Protein AF-A0A1A8PN32-F1 (afdb_monomer_lite)

Organism: NCBI:txid451742

Foldseek 3Di:
DDAQPDDPPDWDKDKFLDDDPVDPDDPPIDIFTFPDKAQDPPQDPVVRPRRDIDTHTPDDDDDDPRGDDDDDDDPPDDDDPPDDDDDDDDDDPD

Secondary structure (DSSP, 8-state):
-------TT---EEEES-S-SS-S--TT-EEEEEEEEEE-TT-BTTTTBS--EEEEESS-----SS--PPPPPPTT--PPTT------------

Structure (mmCIF, N/CA/C/O backbone):
data_AF-A0A1A8PN32-F1
#
_entry.id   AF-A0A1A8PN32-F1
#
loop_
_atom_site.group_PDB
_atom_site.id
_atom_site.type_symbol
_atom_site.label_atom_id
_atom_site.label_alt_id
_atom_site.label_comp_id
_atom_site.label_asym_id
_atom_site.label_entity_id
_atom_site.label_seq_id
_atom_site.pdbx_PDB_ins_code
_atom_site.Cartn_x
_atom_site.Cartn_y
_atom_site.Cartn_z
_atom_site.occupancy
_atom_site.B_iso_or_equiv
_atom_site.auth_seq_id
_atom_site.auth_comp_id
_atom_site.auth_asym_id
_atom_site.auth_atom_id
_atom_site.pdbx_PDB_model_num
ATOM 1 N N . MET A 1 1 ? 9.600 11.720 -3.857 1.00 36.72 1 MET A N 1
ATOM 2 C CA . MET A 1 1 ? 10.021 10.312 -4.000 1.00 36.72 1 MET A CA 1
ATOM 3 C C . MET A 1 1 ? 9.754 9.632 -2.670 1.00 36.72 1 MET A C 1
ATOM 5 O O . MET A 1 1 ? 10.242 10.126 -1.661 1.00 36.72 1 MET A O 1
ATOM 9 N N . PHE A 1 2 ? 8.885 8.621 -2.637 1.00 45.44 2 PHE A N 1
ATOM 10 C CA . PHE A 1 2 ? 8.538 7.913 -1.404 1.00 45.44 2 PHE A CA 1
ATOM 11 C C . PHE A 1 2 ? 9.496 6.733 -1.253 1.00 45.44 2 PHE A C 1
ATOM 13 O O . PHE A 1 2 ? 9.326 5.727 -1.924 1.00 45.44 2 PHE A O 1
ATOM 20 N N . HIS A 1 3 ? 10.533 6.900 -0.436 1.00 63.03 3 HIS A N 1
ATOM 21 C CA . HIS A 1 3 ? 11.403 5.800 -0.018 1.00 63.03 3 HIS A CA 1
ATOM 22 C C . HIS A 1 3 ? 10.664 4.896 0.972 1.00 63.03 3 HIS A C 1
ATOM 24 O O . HIS A 1 3 ? 9.755 5.387 1.652 1.00 63.03 3 HIS A O 1
ATOM 30 N N . VAL A 1 4 ? 11.094 3.634 1.129 1.00 65.69 4 VAL A N 1
ATOM 31 C CA . VAL A 1 4 ? 10.650 2.743 2.215 1.00 65.69 4 VAL A CA 1
ATOM 32 C 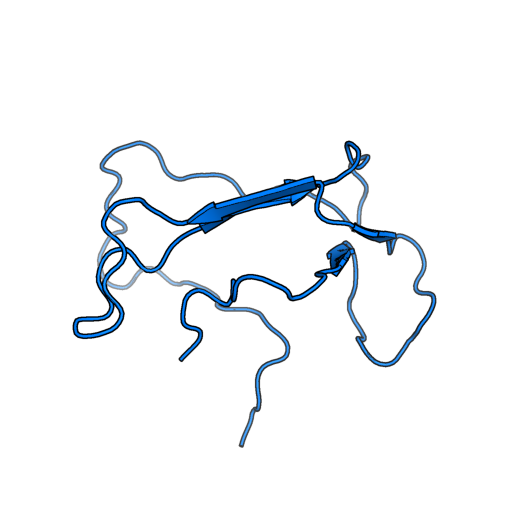C . VAL A 1 4 ? 10.577 3.541 3.523 1.00 65.69 4 VAL A C 1
ATOM 34 O O . VAL A 1 4 ? 11.588 3.910 4.120 1.00 65.69 4 VAL A O 1
ATOM 37 N N . CYS A 1 5 ? 9.348 3.818 3.967 1.00 68.69 5 CYS A N 1
ATOM 38 C CA . CYS A 1 5 ? 9.036 4.774 5.038 1.00 68.69 5 CYS A CA 1
ATOM 39 C C . CYS A 1 5 ? 9.417 4.256 6.441 1.00 68.69 5 CYS A C 1
ATOM 41 O O . CYS A 1 5 ? 9.338 4.965 7.442 1.00 68.69 5 CYS A O 1
ATOM 43 N N . CYS A 1 6 ? 9.854 3.004 6.527 1.00 66.88 6 CYS A N 1
ATOM 44 C CA . CYS A 1 6 ? 9.800 2.204 7.737 1.00 66.88 6 CYS A CA 1
ATOM 45 C C . CYS A 1 6 ? 11.096 2.308 8.549 1.00 66.88 6 CYS A C 1
ATOM 47 O O . CYS A 1 6 ? 11.967 1.441 8.510 1.00 66.88 6 CYS A O 1
ATOM 49 N N . SER A 1 7 ? 11.224 3.405 9.294 1.00 67.81 7 SER A N 1
ATOM 50 C CA . SER A 1 7 ? 12.286 3.597 10.288 1.00 67.81 7 SER A CA 1
ATOM 51 C C . SER A 1 7 ? 12.010 2.784 11.556 1.00 67.81 7 SER A C 1
ATOM 53 O O . SER A 1 7 ? 10.895 2.830 12.081 1.00 67.81 7 SER A O 1
ATOM 55 N N . LYS A 1 8 ? 13.030 2.081 12.075 1.00 65.44 8 LYS A N 1
ATOM 56 C CA . LYS A 1 8 ? 12.955 1.375 13.366 1.00 65.44 8 LYS A CA 1
ATOM 57 C C . LYS A 1 8 ? 12.665 2.374 14.496 1.00 65.44 8 LYS A C 1
ATOM 59 O O . LYS A 1 8 ? 13.298 3.424 14.556 1.00 65.44 8 LYS A O 1
ATOM 64 N N . GLY A 1 9 ? 11.729 2.029 15.383 1.00 69.44 9 GLY A N 1
ATOM 65 C CA . GLY A 1 9 ? 11.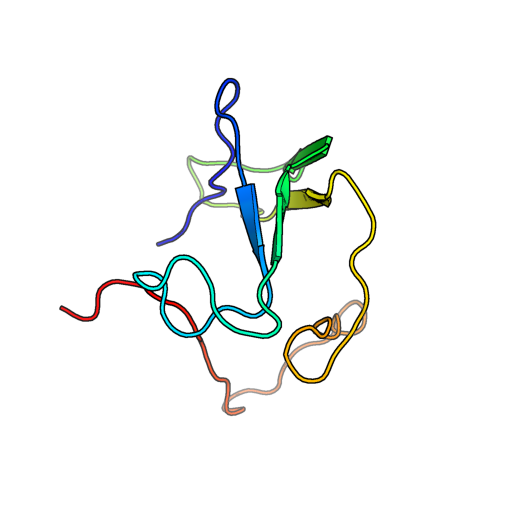379 2.833 16.563 1.00 69.44 9 GLY A CA 1
ATOM 66 C C . GLY A 1 9 ? 10.287 3.886 16.350 1.00 69.44 9 GLY A C 1
ATOM 67 O O . GLY A 1 9 ? 10.052 4.691 17.244 1.00 69.44 9 GLY A O 1
ATOM 68 N N . ARG A 1 10 ? 9.620 3.894 15.191 1.00 80.69 10 ARG A N 1
ATOM 69 C CA . ARG A 1 10 ? 8.395 4.673 14.976 1.00 80.69 10 ARG A CA 1
ATOM 70 C C . ARG A 1 10 ? 7.180 3.764 15.040 1.00 80.69 10 ARG A C 1
ATOM 72 O O . ARG A 1 10 ? 7.218 2.649 14.526 1.00 80.69 10 ARG A O 1
ATOM 79 N N . GLU A 1 11 ? 6.121 4.280 15.638 1.00 85.00 11 GLU A N 1
ATOM 80 C CA . GLU A 1 11 ? 4.800 3.673 15.603 1.00 85.00 11 GLU A CA 1
ATOM 81 C C . GLU A 1 11 ? 4.054 4.183 14.367 1.00 85.00 11 GLU A C 1
ATOM 83 O O . GLU A 1 11 ? 4.093 5.377 14.054 1.00 85.00 11 GLU A O 1
ATOM 88 N N . TYR A 1 12 ? 3.425 3.269 13.632 1.00 90.06 12 TYR A N 1
ATOM 89 C CA . TYR A 1 12 ? 2.690 3.587 12.415 1.00 90.06 12 TYR A CA 1
ATOM 90 C C . TYR A 1 12 ? 1.222 3.221 12.593 1.00 90.06 12 TYR A C 1
ATOM 92 O O . TYR A 1 12 ? 0.881 2.215 13.211 1.00 90.06 12 TYR A O 1
ATOM 100 N N . ARG A 1 13 ? 0.362 4.035 11.985 1.00 92.31 13 ARG A N 1
ATOM 101 C CA . ARG A 1 13 ? -1.061 3.754 11.814 1.00 92.31 13 ARG A CA 1
ATOM 102 C C . ARG A 1 13 ? -1.394 3.772 10.330 1.00 92.31 13 ARG A C 1
ATOM 104 O O . ARG A 1 13 ? -0.900 4.630 9.597 1.00 92.31 13 ARG A O 1
ATOM 111 N N . VAL A 1 14 ? -2.230 2.842 9.898 1.00 94.50 14 VAL A N 1
ATOM 112 C CA . VAL A 1 14 ? -2.748 2.755 8.534 1.00 94.50 14 VAL A CA 1
ATOM 113 C C . VAL A 1 14 ? -4.185 3.249 8.549 1.00 94.50 14 VAL A C 1
ATOM 115 O O . VAL A 1 14 ? -4.995 2.771 9.339 1.00 94.50 14 VAL A O 1
ATOM 118 N N . ALA A 1 15 ? -4.487 4.225 7.698 1.00 95.62 15 ALA A N 1
ATOM 119 C CA . ALA A 1 15 ? -5.835 4.746 7.528 1.00 95.62 15 ALA A CA 1
ATOM 120 C C . ALA A 1 15 ? -6.429 4.168 6.236 1.00 95.62 15 ALA A C 1
ATOM 122 O O . ALA A 1 15 ? -5.850 4.327 5.161 1.00 95.62 15 ALA A O 1
ATOM 123 N N . LEU A 1 16 ? -7.549 3.462 6.356 1.00 96.00 16 LEU A N 1
ATOM 124 C CA . LEU A 1 16 ? -8.247 2.768 5.273 1.00 96.00 16 LEU A CA 1
ATOM 125 C C . LEU A 1 16 ? -9.584 3.465 5.008 1.00 96.00 16 LEU A C 1
ATOM 127 O O . LEU A 1 16 ? -10.196 3.985 5.939 1.00 96.00 16 LEU A O 1
ATOM 131 N N . GLY A 1 17 ? -10.024 3.488 3.746 1.00 95.75 17 GLY A N 1
ATOM 132 C CA . GLY A 1 17 ? -11.308 4.084 3.353 1.00 95.75 17 GLY A CA 1
ATOM 133 C C . GLY A 1 17 ? -11.385 5.609 3.492 1.00 95.75 17 GLY A C 1
ATOM 134 O O . GLY A 1 17 ? -12.483 6.147 3.554 1.00 95.75 17 GLY A O 1
ATOM 135 N N . LYS A 1 18 ? -10.244 6.309 3.577 1.00 96.31 18 LYS A N 1
ATOM 136 C CA . LYS A 1 18 ? -10.196 7.775 3.719 1.00 96.31 18 LYS A CA 1
ATOM 137 C C . LYS A 1 18 ? -10.222 8.480 2.366 1.00 96.31 18 LYS A C 1
ATOM 139 O O . LYS A 1 18 ? -9.527 8.058 1.440 1.00 96.31 18 LYS A O 1
ATOM 144 N N . HIS A 1 19 ? -10.920 9.610 2.300 1.00 95.88 19 HIS A N 1
ATOM 145 C CA . HIS A 1 19 ? -10.863 10.562 1.192 1.00 95.88 19 HIS A CA 1
ATOM 146 C C . HIS A 1 19 ? -10.230 11.895 1.622 1.00 95.88 19 HIS A C 1
ATOM 148 O O . HIS A 1 19 ? -9.273 12.360 0.996 1.00 95.88 19 HIS A O 1
ATOM 154 N N . ASN A 1 20 ? -10.703 12.482 2.721 1.00 93.94 20 ASN A N 1
ATOM 155 C CA . ASN A 1 20 ? -10.173 13.693 3.333 1.00 93.94 20 ASN A CA 1
ATOM 156 C C . ASN A 1 20 ? -9.349 13.341 4.582 1.00 93.94 20 ASN A C 1
ATOM 158 O O . ASN A 1 20 ? -9.856 12.839 5.582 1.00 93.94 20 ASN A O 1
ATOM 162 N N . LEU A 1 21 ? -8.045 13.632 4.543 1.00 92.12 21 LEU A N 1
ATOM 163 C CA . LEU A 1 21 ? -7.142 13.347 5.665 1.00 92.12 21 LEU A CA 1
ATOM 164 C C . LEU A 1 21 ? -7.324 14.289 6.863 1.00 92.12 21 LEU A C 1
ATOM 166 O O . LEU A 1 21 ? -6.809 13.986 7.935 1.00 92.12 21 LEU A O 1
ATOM 170 N N . VAL A 1 22 ? -7.995 15.430 6.678 1.00 91.75 22 VAL A N 1
ATOM 171 C CA . VAL A 1 22 ? -8.264 16.405 7.751 1.00 91.75 22 VAL A CA 1
ATOM 172 C C . VAL A 1 22 ? -9.502 16.008 8.554 1.00 91.75 22 VAL A C 1
ATOM 174 O O . VAL A 1 22 ? -9.632 16.374 9.719 1.00 91.75 22 VAL A O 1
ATOM 177 N N . GLU A 1 23 ? -10.414 15.253 7.947 1.00 92.38 23 GLU A N 1
ATOM 178 C CA . GLU A 1 23 ? -11.600 14.758 8.632 1.00 92.38 23 GLU A CA 1
ATOM 179 C C . GLU A 1 23 ? -11.243 13.547 9.490 1.00 92.38 23 GLU A C 1
ATOM 181 O O . GLU A 1 23 ? -10.822 12.498 8.997 1.00 92.38 23 GLU A O 1
ATOM 186 N N . GLU A 1 24 ? -11.426 13.690 10.802 1.00 84.00 24 GLU A N 1
ATOM 187 C CA . GLU A 1 24 ? -11.091 12.644 11.770 1.00 84.00 24 GLU A CA 1
ATOM 188 C C . GLU A 1 24 ? -11.963 11.395 11.567 1.00 84.00 24 GLU A C 1
ATOM 190 O O . GLU A 1 24 ? -11.446 10.284 11.441 1.00 84.00 24 GLU A O 1
ATOM 195 N N . ALA A 1 25 ? -13.281 11.575 11.450 1.00 87.31 25 ALA A N 1
ATOM 196 C CA . ALA A 1 25 ? -14.245 10.492 11.285 1.00 87.31 25 ALA A CA 1
ATOM 197 C C . ALA A 1 25 ? -14.997 10.645 9.958 1.00 87.31 25 ALA A C 1
ATOM 199 O O . ALA A 1 25 ? -15.908 11.458 9.846 1.00 87.31 25 ALA A O 1
ATOM 200 N N . GLU A 1 26 ? -14.612 9.837 8.970 1.00 93.19 26 GLU A N 1
ATOM 201 C CA . GLU A 1 26 ? -15.393 9.648 7.743 1.00 93.19 26 GLU A CA 1
ATOM 202 C C . GLU A 1 26 ? -16.126 8.309 7.836 1.00 93.19 26 GLU A C 1
ATOM 204 O O . GLU A 1 26 ? -15.572 7.328 8.351 1.00 93.19 26 GLU A O 1
ATOM 209 N N . GLU A 1 27 ? -17.360 8.257 7.345 1.00 93.00 27 GLU A N 1
ATOM 210 C CA . GLU A 1 27 ? -18.122 7.012 7.291 1.00 93.00 27 GLU A CA 1
ATOM 211 C C . GLU A 1 27 ? -17.383 5.972 6.436 1.00 93.00 27 GLU A C 1
ATOM 213 O O . GLU A 1 27 ? -16.890 6.269 5.350 1.00 93.00 27 GLU A O 1
ATOM 218 N N . GLY A 1 28 ? -17.253 4.749 6.957 1.00 91.69 28 GLY A N 1
ATOM 219 C CA . GLY A 1 28 ? -16.503 3.682 6.293 1.00 91.69 28 GLY A CA 1
ATOM 220 C C . GLY A 1 28 ? -14.976 3.826 6.353 1.00 91.69 28 GLY A C 1
ATOM 221 O O . GLY A 1 28 ? -14.287 3.031 5.712 1.00 91.69 28 GLY A O 1
ATOM 222 N N . SER A 1 29 ? -14.435 4.792 7.109 1.00 95.12 29 SER A N 1
ATOM 223 C CA . SER A 1 29 ? -12.993 4.893 7.368 1.00 95.12 29 SER A CA 1
ATOM 224 C C . SER A 1 29 ? -12.577 4.161 8.645 1.00 95.12 29 SER A C 1
ATOM 226 O O . SER A 1 29 ? -13.304 4.139 9.638 1.00 95.12 29 SER A O 1
ATOM 228 N N . VAL A 1 30 ? -11.383 3.565 8.627 1.00 94.94 30 VAL A N 1
ATOM 229 C CA . VAL A 1 30 ? -10.827 2.813 9.762 1.00 94.94 30 VAL A CA 1
ATOM 230 C C . VAL A 1 30 ? -9.358 3.167 9.950 1.00 94.94 30 VAL A C 1
ATOM 232 O O . VAL A 1 30 ? -8.588 3.198 8.990 1.00 94.94 30 VAL A O 1
ATOM 235 N N . PHE A 1 31 ? -8.953 3.388 11.200 1.00 94.50 31 PHE A N 1
ATOM 236 C CA . PHE A 1 31 ? -7.546 3.450 11.588 1.00 94.50 31 PHE A CA 1
ATOM 237 C C . PHE A 1 31 ? -7.124 2.120 12.206 1.00 94.50 31 PHE A C 1
ATOM 239 O O . PHE A 1 31 ? -7.807 1.594 13.080 1.00 94.50 31 PHE A O 1
ATOM 246 N N . MET A 1 32 ? -5.985 1.596 11.764 1.00 94.69 32 MET A N 1
ATOM 247 C CA . MET A 1 32 ? -5.449 0.316 12.212 1.00 94.69 32 MET A CA 1
ATOM 248 C C . MET A 1 32 ? -3.971 0.459 12.564 1.00 94.69 32 MET A C 1
ATOM 250 O O . MET A 1 32 ? -3.209 1.067 11.807 1.00 94.69 32 MET A O 1
ATOM 254 N N . GLY A 1 33 ? -3.550 -0.098 13.697 1.00 94.44 33 GLY A N 1
ATOM 255 C CA . GLY A 1 33 ? -2.135 -0.183 14.036 1.00 94.44 33 GLY A CA 1
ATOM 256 C C . GLY A 1 33 ? -1.399 -1.205 13.168 1.00 94.44 33 GLY A C 1
ATOM 257 O O . GLY A 1 33 ? -1.989 -1.968 12.391 1.00 94.44 33 GLY A O 1
ATOM 258 N N . THR A 1 34 ? -0.075 -1.228 13.290 1.00 92.75 34 THR A N 1
ATOM 259 C CA . THR A 1 34 ? 0.780 -2.160 12.547 1.00 92.75 34 THR A CA 1
ATOM 260 C C . THR A 1 34 ? 1.372 -3.210 13.475 1.00 92.75 34 THR A C 1
ATOM 262 O O . THR A 1 34 ? 2.151 -2.876 14.363 1.00 92.75 34 THR A O 1
ATOM 265 N N . SER A 1 35 ? 1.087 -4.488 13.217 1.00 93.06 35 SER A N 1
ATOM 266 C CA . SER A 1 35 ? 1.652 -5.599 13.989 1.00 93.06 35 SER A CA 1
ATOM 267 C C . SER A 1 35 ? 3.121 -5.834 13.641 1.00 93.06 35 SER A C 1
ATOM 269 O O . SER A 1 35 ? 3.909 -6.269 14.477 1.00 93.06 35 SER A O 1
ATOM 271 N N . ASN A 1 36 ? 3.471 -5.673 12.364 1.00 90.75 36 ASN A N 1
ATOM 272 C CA . ASN A 1 36 ? 4.814 -5.911 11.863 1.00 90.75 36 ASN A CA 1
ATOM 273 C C . ASN A 1 36 ? 5.026 -5.186 10.533 1.00 90.75 36 ASN A C 1
ATOM 275 O O . ASN A 1 36 ? 4.089 -4.991 9.758 1.00 90.75 36 ASN A O 1
ATOM 279 N N . ILE A 1 37 ? 6.279 -4.855 10.246 1.00 91.19 37 ILE A N 1
ATOM 280 C CA . ILE A 1 37 ? 6.699 -4.272 8.981 1.00 91.19 37 ILE A CA 1
ATOM 281 C C . ILE A 1 37 ? 7.892 -5.067 8.456 1.00 91.19 37 ILE A C 1
ATOM 283 O O . ILE A 1 37 ? 8.943 -5.136 9.092 1.00 91.19 37 ILE A O 1
ATOM 287 N N . ILE A 1 38 ? 7.729 -5.655 7.275 1.00 91.38 38 ILE A N 1
ATOM 288 C CA . ILE A 1 38 ? 8.715 -6.512 6.622 1.00 91.38 38 ILE A CA 1
ATOM 289 C C . ILE A 1 38 ? 9.275 -5.748 5.425 1.00 91.38 38 ILE A C 1
ATOM 291 O O . ILE A 1 38 ? 8.623 -5.625 4.390 1.00 91.38 38 ILE A O 1
ATOM 295 N N . VAL A 1 39 ? 10.479 -5.203 5.572 1.00 91.44 39 VAL A N 1
ATOM 296 C CA . VAL A 1 39 ? 11.193 -4.523 4.482 1.00 91.44 39 VAL A CA 1
ATOM 297 C C . VAL A 1 39 ? 11.874 -5.561 3.596 1.00 91.44 39 VAL A C 1
ATOM 299 O O . VAL A 1 39 ? 12.397 -6.551 4.109 1.00 91.44 39 VAL A O 1
ATOM 302 N N . HIS A 1 40 ? 11.891 -5.337 2.279 1.00 92.88 40 HIS A N 1
ATOM 303 C CA . HIS A 1 40 ? 12.584 -6.228 1.355 1.00 92.88 40 HIS A CA 1
ATOM 304 C C . HIS A 1 40 ? 14.053 -6.422 1.769 1.00 92.88 40 HIS A C 1
ATOM 306 O O . HIS A 1 40 ? 14.796 -5.456 1.933 1.00 92.88 40 HIS A O 1
ATOM 312 N N . GLU A 1 41 ? 14.499 -7.674 1.893 1.00 93.00 41 GLU A N 1
ATOM 313 C CA . GLU A 1 41 ? 15.809 -8.034 2.469 1.00 93.00 41 GLU A CA 1
ATOM 314 C C . GLU A 1 41 ? 16.998 -7.389 1.742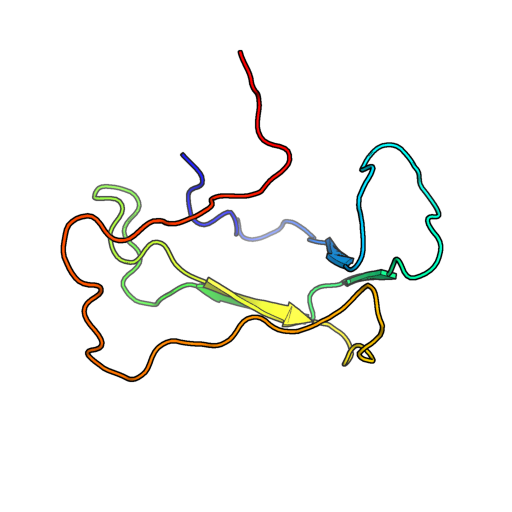 1.00 93.00 41 GLU A C 1
ATOM 316 O O . GLU A 1 41 ? 18.029 -7.088 2.337 1.00 93.00 41 GLU A O 1
ATOM 321 N N . LYS A 1 42 ? 16.843 -7.159 0.434 1.00 93.31 42 LYS A N 1
ATOM 322 C CA . LYS A 1 42 ? 17.848 -6.525 -0.434 1.00 93.31 42 LYS A CA 1
ATOM 323 C C . LYS A 1 42 ? 17.609 -5.025 -0.659 1.00 93.31 42 LYS A C 1
ATOM 325 O O . LYS A 1 42 ? 18.079 -4.492 -1.666 1.00 93.31 42 LYS A O 1
ATOM 330 N N . TRP A 1 43 ? 16.833 -4.361 0.197 1.00 90.19 43 TR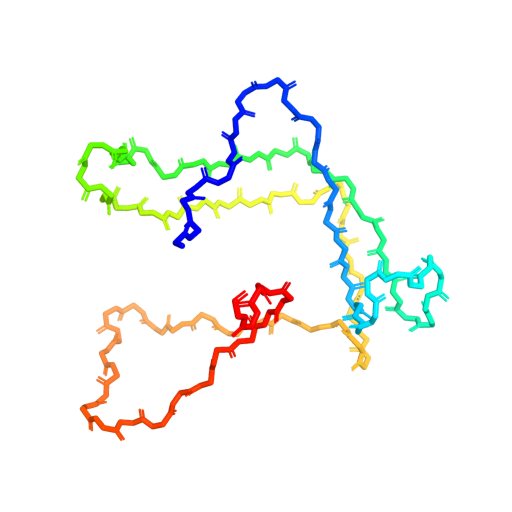P A N 1
ATOM 331 C CA . TRP A 1 43 ? 16.644 -2.909 0.134 1.00 90.19 43 TRP A CA 1
ATOM 332 C C . TRP A 1 43 ? 17.993 -2.186 0.237 1.00 90.19 43 TRP A C 1
ATOM 334 O O . TRP A 1 43 ? 18.805 -2.474 1.117 1.00 90.19 43 TRP A O 1
ATOM 344 N N . SER A 1 44 ? 18.237 -1.234 -0.664 1.00 86.75 44 SER A N 1
ATOM 345 C CA . SER A 1 44 ? 19.433 -0.392 -0.639 1.00 86.75 44 SER A CA 1
ATOM 346 C C . SER A 1 44 ? 19.052 1.070 -0.815 1.00 86.75 44 SER A C 1
ATOM 348 O O . SER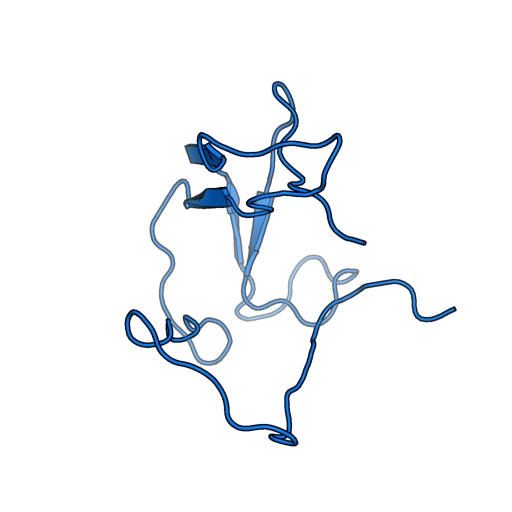 A 1 44 ? 18.653 1.473 -1.905 1.00 86.75 44 SER A O 1
ATOM 350 N N . SER A 1 45 ? 19.237 1.874 0.235 1.00 85.62 45 SER A N 1
ATOM 351 C CA . SER A 1 45 ? 18.974 3.318 0.203 1.00 85.62 45 SER A CA 1
ATOM 352 C C . SER A 1 45 ? 19.944 4.090 -0.694 1.00 85.62 45 SER A C 1
ATOM 354 O O . SER A 1 45 ? 19.563 5.109 -1.257 1.00 85.62 45 SER A O 1
ATOM 356 N N . LEU A 1 46 ? 21.176 3.593 -0.867 1.00 86.81 46 LEU A N 1
ATOM 357 C CA . LEU A 1 46 ? 22.196 4.229 -1.707 1.00 86.81 46 LEU A CA 1
ATOM 358 C C . LEU A 1 46 ? 21.816 4.202 -3.196 1.00 86.81 46 LEU A C 1
ATOM 360 O O . LEU A 1 46 ? 22.073 5.159 -3.917 1.00 86.81 46 LEU A O 1
ATOM 364 N N . PHE A 1 47 ? 21.206 3.102 -3.647 1.00 88.12 47 PHE A N 1
ATOM 365 C CA . PHE A 1 47 ? 20.842 2.887 -5.053 1.00 88.12 47 PHE A CA 1
ATOM 366 C C . PHE A 1 47 ? 19.331 2.878 -5.303 1.00 88.12 47 PHE A C 1
ATOM 368 O O . PHE A 1 47 ? 18.918 2.652 -6.437 1.00 88.12 47 PHE A O 1
ATOM 375 N N . ILE A 1 48 ? 18.520 3.059 -4.255 1.00 85.25 48 ILE A N 1
ATOM 376 C CA . ILE A 1 48 ? 17.052 2.956 -4.276 1.00 85.25 48 ILE A CA 1
ATOM 377 C C . ILE A 1 48 ? 16.618 1.646 -4.962 1.00 85.25 48 ILE A C 1
ATOM 379 O O . ILE A 1 48 ? 15.790 1.606 -5.868 1.00 85.25 48 ILE A O 1
ATOM 383 N N . ARG A 1 49 ? 17.258 0.536 -4.571 1.00 89.69 49 ARG A N 1
ATOM 384 C CA . ARG A 1 49 ? 16.967 -0.796 -5.124 1.00 89.69 49 ARG A CA 1
ATOM 385 C C . ARG A 1 49 ? 16.055 -1.566 -4.194 1.00 89.69 49 ARG A C 1
ATOM 387 O O . ARG A 1 49 ? 16.350 -1.653 -3.006 1.00 89.69 49 ARG A O 1
ATOM 394 N N . ASN A 1 50 ? 15.039 -2.208 -4.769 1.00 91.00 50 ASN A N 1
ATOM 395 C CA . ASN A 1 50 ? 14.029 -2.991 -4.053 1.00 91.00 50 ASN A CA 1
ATOM 396 C C . ASN A 1 50 ? 13.251 -2.141 -3.033 1.00 91.00 50 ASN A C 1
ATOM 398 O O . ASN A 1 50 ? 13.156 -2.501 -1.861 1.00 91.00 50 ASN A O 1
ATOM 402 N N . ASP A 1 51 ? 12.749 -0.988 -3.484 1.00 89.88 51 ASP A N 1
ATOM 403 C CA . ASP A 1 51 ? 11.979 -0.026 -2.682 1.00 89.88 51 ASP A CA 1
ATOM 404 C C . ASP A 1 51 ? 10.555 -0.545 -2.407 1.00 89.88 51 ASP A C 1
ATOM 406 O O . ASP A 1 51 ? 9.577 -0.099 -3.003 1.00 89.88 51 ASP A O 1
ATOM 410 N N . ILE A 1 52 ? 10.447 -1.583 -1.572 1.00 91.88 52 ILE A N 1
ATOM 411 C CA . ILE A 1 52 ? 9.180 -2.236 -1.227 1.00 91.88 52 ILE A CA 1
ATOM 412 C C . ILE A 1 52 ? 9.217 -2.808 0.197 1.00 91.88 52 ILE A C 1
ATOM 414 O O . ILE A 1 52 ? 10.243 -3.303 0.675 1.00 91.88 52 ILE A O 1
ATOM 418 N N . ALA A 1 53 ? 8.077 -2.744 0.885 1.00 92.06 53 ALA A N 1
ATOM 419 C CA . ALA A 1 53 ? 7.861 -3.343 2.196 1.00 92.06 53 ALA A CA 1
ATOM 420 C C . ALA A 1 53 ? 6.413 -3.835 2.331 1.00 92.06 53 ALA A C 1
ATOM 422 O O . ALA A 1 53 ? 5.504 -3.283 1.712 1.00 92.06 53 ALA A O 1
ATOM 423 N N . LEU A 1 54 ? 6.201 -4.850 3.166 1.00 93.38 54 LEU A N 1
ATOM 424 C CA . LEU A 1 54 ? 4.882 -5.342 3.557 1.00 93.38 54 LEU A CA 1
ATOM 425 C C . LEU A 1 54 ? 4.559 -4.866 4.972 1.00 93.38 54 LEU A C 1
ATOM 427 O O . LEU A 1 54 ? 5.351 -5.064 5.894 1.00 93.38 54 LEU A O 1
ATOM 431 N N . ILE A 1 55 ? 3.382 -4.276 5.151 1.00 93.75 55 ILE A N 1
ATOM 432 C CA . ILE A 1 55 ? 2.864 -3.871 6.459 1.00 93.75 55 ILE A CA 1
ATOM 433 C C . ILE A 1 55 ? 1.768 -4.856 6.847 1.00 93.75 55 ILE A C 1
ATOM 435 O O . ILE A 1 55 ? 0.758 -4.975 6.157 1.00 93.75 55 ILE A O 1
ATOM 439 N N . LYS A 1 56 ? 1.968 -5.568 7.956 1.00 94.56 56 LYS A N 1
ATOM 440 C CA . LYS A 1 56 ? 0.947 -6.430 8.544 1.00 94.56 56 LYS A CA 1
ATOM 441 C C . LYS A 1 56 ? 0.126 -5.611 9.535 1.00 94.56 56 LYS A C 1
ATOM 443 O O . LYS A 1 56 ? 0.673 -5.080 10.502 1.00 94.56 56 LYS A O 1
ATOM 448 N N . LEU A 1 57 ? -1.174 -5.516 9.283 1.00 96.12 57 LEU A N 1
ATOM 449 C CA . LEU A 1 57 ? -2.131 -4.873 10.181 1.00 96.12 57 LEU A CA 1
ATOM 450 C C . LEU A 1 57 ? -2.270 -5.664 11.491 1.00 96.12 57 LEU A C 1
ATOM 452 O O . LEU A 1 57 ? -2.083 -6.882 11.503 1.00 96.12 57 LEU A O 1
ATOM 456 N N . GLU A 1 58 ? -2.590 -4.976 12.588 1.00 95.88 58 GLU A N 1
ATOM 457 C CA . GLU A 1 58 ? -2.841 -5.605 13.898 1.00 95.88 58 GLU A CA 1
ATOM 458 C C . GLU A 1 58 ? -4.019 -6.581 13.888 1.00 95.88 58 GLU A C 1
ATOM 460 O O . GLU A 1 58 ? -3.959 -7.625 14.538 1.00 95.88 58 GLU A O 1
ATOM 465 N N . ALA A 1 59 ? -5.053 -6.274 13.109 1.00 96.12 59 ALA A N 1
ATOM 466 C CA . ALA A 1 59 ? -6.228 -7.109 12.922 1.00 96.12 59 ALA A CA 1
ATOM 467 C C . ALA A 1 59 ? -6.641 -7.130 11.439 1.00 96.12 59 ALA A C 1
ATOM 469 O O . ALA A 1 59 ? -6.295 -6.208 10.690 1.00 96.12 59 ALA A O 1
ATOM 470 N N . PRO A 1 60 ? -7.360 -8.177 10.989 1.00 95.38 60 PRO A N 1
ATOM 471 C CA . PRO A 1 60 ? -8.004 -8.152 9.681 1.00 95.38 60 PRO A CA 1
ATOM 472 C C . PRO A 1 60 ? -8.997 -6.985 9.599 1.00 95.38 60 PRO A C 1
ATOM 474 O O . PRO A 1 60 ? -9.591 -6.593 10.602 1.00 95.38 60 PRO A O 1
ATOM 477 N N . VAL A 1 61 ? -9.166 -6.443 8.395 1.00 95.31 61 VAL A N 1
ATOM 478 C CA . VAL A 1 61 ? -10.163 -5.414 8.089 1.00 95.31 61 VAL A CA 1
ATOM 479 C C . VAL A 1 61 ? -11.250 -6.021 7.213 1.00 95.31 61 VAL A C 1
ATOM 481 O O . VAL A 1 61 ? -10.948 -6.804 6.309 1.00 95.31 61 VAL A O 1
ATOM 484 N N . ASP A 1 62 ? -12.497 -5.653 7.479 1.00 95.62 62 ASP A N 1
ATOM 485 C CA . ASP A 1 62 ? -13.628 -6.058 6.655 1.00 95.62 62 ASP A CA 1
ATOM 486 C C . ASP A 1 62 ? -13.678 -5.225 5.371 1.00 95.62 62 ASP A C 1
ATOM 488 O O . ASP A 1 62 ? -13.442 -4.014 5.378 1.00 95.62 62 ASP A O 1
ATOM 492 N N . PHE A 1 63 ? -13.980 -5.884 4.254 1.00 96.69 63 PHE A N 1
ATOM 493 C CA . PHE A 1 63 ? -14.202 -5.192 2.989 1.00 96.69 63 PHE A CA 1
ATOM 494 C C . PHE A 1 63 ? -15.564 -4.504 2.969 1.00 96.69 63 PHE A C 1
ATOM 496 O O . PHE A 1 63 ? -16.540 -4.985 3.544 1.00 96.69 63 PHE A O 1
ATOM 503 N N . SER A 1 64 ? -15.611 -3.376 2.272 1.00 96.00 64 SER A N 1
ATOM 504 C CA . SER A 1 64 ? -16.783 -2.517 2.141 1.00 96.00 64 SER A CA 1
ATOM 505 C C . SER A 1 64 ? -16.744 -1.777 0.803 1.00 96.00 64 SER A C 1
ATOM 507 O O . SER A 1 64 ? -15.792 -1.908 0.032 1.00 96.00 64 SER A O 1
ATOM 509 N N . ASP A 1 65 ? -17.740 -0.927 0.560 1.00 96.25 65 ASP A N 1
ATOM 510 C CA . ASP A 1 65 ? -17.765 -0.041 -0.608 1.00 96.25 65 ASP A CA 1
ATOM 511 C C . ASP A 1 65 ? -16.596 0.969 -0.622 1.00 96.25 65 ASP A C 1
ATOM 513 O O . ASP A 1 65 ? -16.234 1.489 -1.677 1.00 96.25 65 ASP A O 1
ATOM 517 N N . THR A 1 66 ? -15.972 1.232 0.534 1.00 96.44 66 THR A N 1
ATOM 518 C CA . THR A 1 66 ? -14.844 2.168 0.699 1.00 96.44 66 THR A CA 1
ATOM 519 C C . THR A 1 66 ? -13.493 1.472 0.894 1.00 96.44 66 THR A C 1
ATOM 521 O O . THR A 1 66 ? -12.449 2.109 0.735 1.00 96.44 66 THR A O 1
ATOM 524 N N . ILE A 1 67 ? -13.479 0.178 1.236 1.00 97.25 67 ILE A N 1
ATOM 525 C CA . ILE A 1 67 ? -12.265 -0.591 1.535 1.00 97.25 67 ILE A CA 1
ATOM 526 C C . ILE A 1 67 ? -12.238 -1.860 0.685 1.00 97.25 67 ILE A C 1
ATOM 528 O O . ILE A 1 67 ? -12.957 -2.823 0.943 1.00 97.25 67 ILE A O 1
ATOM 532 N N . MET A 1 68 ? -11.330 -1.884 -0.291 1.00 97.12 68 MET A N 1
ATOM 533 C CA . MET A 1 68 ? -11.065 -3.045 -1.140 1.00 97.12 68 MET A CA 1
ATOM 534 C C . MET A 1 68 ? -9.566 -3.204 -1.400 1.00 97.12 68 MET A C 1
ATOM 536 O O . MET A 1 68 ? -8.810 -2.231 -1.416 1.00 97.12 68 MET A O 1
ATOM 540 N N . ALA A 1 69 ? -9.132 -4.446 -1.619 1.00 96.81 69 ALA A N 1
ATOM 541 C CA . ALA A 1 69 ? -7.747 -4.750 -1.956 1.00 96.81 69 ALA A CA 1
ATOM 542 C C . ALA A 1 69 ? -7.464 -4.529 -3.450 1.00 96.81 69 ALA A C 1
ATOM 544 O O . ALA A 1 69 ? -8.245 -4.928 -4.314 1.00 96.81 69 ALA A O 1
ATOM 545 N N . ALA A 1 70 ? -6.302 -3.948 -3.757 1.00 95.88 70 ALA A N 1
ATOM 546 C CA . ALA A 1 70 ? -5.786 -3.916 -5.120 1.00 95.88 70 ALA A CA 1
ATOM 547 C C . ALA A 1 70 ? -5.289 -5.308 -5.544 1.00 95.88 70 ALA A C 1
ATOM 549 O O . ALA A 1 70 ? -4.753 -6.069 -4.735 1.00 95.88 70 ALA A O 1
ATOM 550 N N . CYS A 1 71 ? -5.441 -5.634 -6.828 1.00 96.19 71 CYS A N 1
ATOM 551 C CA . CYS A 1 71 ? -4.932 -6.885 -7.382 1.00 96.19 71 CYS A CA 1
ATOM 552 C C . CYS A 1 71 ? -3.410 -6.824 -7.559 1.00 96.19 71 CYS A C 1
ATOM 554 O O . CYS A 1 71 ? -2.869 -5.809 -8.000 1.00 96.19 71 CYS A O 1
ATOM 556 N N . LEU A 1 72 ? -2.728 -7.933 -7.272 1.00 95.31 72 LEU A N 1
ATOM 557 C CA . LEU A 1 72 ? -1.332 -8.104 -7.660 1.00 95.31 72 LEU A CA 1
ATOM 558 C C . LEU A 1 72 ? -1.257 -8.556 -9.126 1.00 95.31 72 LEU A C 1
ATOM 560 O O . LEU A 1 72 ? -2.076 -9.379 -9.547 1.00 95.31 72 LEU A O 1
ATOM 564 N N . PRO A 1 73 ? -0.288 -8.053 -9.908 1.00 95.19 73 PRO A N 1
ATOM 565 C CA . PRO A 1 73 ? -0.035 -8.582 -11.239 1.00 95.19 73 PRO A CA 1
ATOM 566 C C . PRO A 1 73 ? 0.447 -10.036 -11.153 1.00 95.19 73 PRO A C 1
ATOM 568 O O . PRO A 1 73 ? 1.028 -10.456 -10.149 1.00 95.19 73 PRO A O 1
ATOM 571 N N . ALA A 1 74 ? 0.227 -10.802 -12.222 1.00 96.00 74 ALA A N 1
ATOM 572 C CA . ALA A 1 74 ? 0.815 -12.130 -12.345 1.00 96.00 74 ALA A CA 1
ATOM 573 C C . ALA A 1 74 ? 2.351 -12.046 -12.340 1.00 96.00 74 ALA A C 1
ATOM 575 O O . ALA A 1 74 ? 2.932 -11.045 -12.770 1.00 96.00 74 ALA A O 1
ATOM 576 N N . ASP A 1 75 ? 3.008 -13.108 -11.872 1.00 95.88 75 ASP A N 1
ATOM 577 C CA . ASP A 1 75 ? 4.468 -13.173 -11.865 1.00 95.88 75 ASP A CA 1
ATOM 578 C C . ASP A 1 75 ? 5.032 -12.986 -13.283 1.00 95.88 75 ASP A C 1
ATOM 580 O O . ASP A 1 75 ? 4.531 -13.563 -14.251 1.00 95.88 75 ASP A O 1
ATOM 584 N N . GLY A 1 76 ? 6.034 -12.114 -13.410 1.00 94.44 76 GLY A N 1
ATOM 585 C CA . GLY A 1 76 ? 6.643 -11.775 -14.697 1.00 94.44 76 GLY A CA 1
ATOM 586 C C . GLY A 1 76 ? 5.761 -10.961 -15.650 1.00 94.44 76 GLY A C 1
ATOM 587 O O . GLY A 1 76 ? 6.154 -10.767 -16.800 1.00 94.44 76 GLY A O 1
ATOM 588 N N . PHE A 1 77 ? 4.593 -10.469 -15.217 1.00 94.81 77 PHE A N 1
ATOM 589 C CA . PHE A 1 77 ? 3.756 -9.613 -16.056 1.00 94.81 77 PHE A CA 1
ATOM 590 C C . PHE A 1 77 ? 4.472 -8.301 -16.398 1.00 94.81 77 PHE A C 1
ATOM 592 O O . PHE A 1 77 ? 4.944 -7.576 -15.520 1.00 94.81 77 PHE A O 1
ATOM 599 N N . ILE A 1 78 ? 4.504 -7.980 -17.691 1.00 94.75 78 ILE A N 1
ATOM 600 C CA . ILE A 1 78 ? 5.062 -6.737 -18.217 1.00 94.75 78 ILE A CA 1
ATOM 601 C C . ILE A 1 78 ? 3.919 -5.955 -18.847 1.00 94.75 78 ILE A C 1
ATOM 603 O O . ILE A 1 78 ? 3.282 -6.423 -19.791 1.00 94.75 78 ILE A O 1
ATOM 607 N N . LEU A 1 79 ? 3.672 -4.756 -18.326 1.00 93.88 79 LEU A N 1
ATOM 608 C CA . LEU A 1 79 ? 2.681 -3.858 -18.898 1.00 93.88 79 LEU A CA 1
ATOM 609 C C . LEU A 1 79 ? 3.156 -3.378 -20.287 1.00 93.88 79 LEU A C 1
ATOM 611 O O . LEU A 1 79 ? 4.316 -2.967 -20.410 1.00 93.88 79 LEU A O 1
ATOM 615 N N . PRO A 1 80 ? 2.302 -3.412 -21.328 1.00 95.56 80 PRO A N 1
ATOM 616 C CA . PRO A 1 80 ? 2.657 -2.896 -22.645 1.00 95.56 80 PRO A CA 1
ATOM 617 C C . PRO A 1 80 ? 3.027 -1.408 -22.616 1.00 95.56 80 PRO A C 1
ATOM 619 O O . PRO A 1 80 ? 2.568 -0.630 -21.777 1.00 95.56 80 PRO A O 1
ATOM 622 N N . HIS A 1 81 ? 3.865 -0.997 -23.568 1.00 95.19 81 HIS A N 1
ATOM 623 C CA . HIS A 1 81 ? 4.235 0.408 -23.712 1.00 95.19 81 HIS A CA 1
ATOM 624 C C . HIS A 1 81 ? 2.995 1.256 -24.034 1.00 95.19 81 HIS A C 1
ATOM 626 O O . HIS A 1 81 ? 2.176 0.862 -24.859 1.00 95.19 81 HIS A O 1
ATOM 632 N N . ASN A 1 82 ? 2.926 2.460 -23.453 1.00 94.56 82 ASN A N 1
ATOM 633 C CA . ASN A 1 82 ? 1.863 3.455 -23.649 1.00 94.56 82 ASN A CA 1
ATOM 634 C C . ASN A 1 82 ? 0.513 3.061 -23.052 1.00 94.56 82 ASN A C 1
ATOM 636 O O . ASN A 1 82 ? -0.479 3.735 -23.329 1.00 94.56 82 ASN A O 1
ATOM 640 N N . GLU A 1 83 ? 0.474 2.047 -22.188 1.00 95.12 83 GLU A N 1
ATOM 641 C CA . GLU A 1 83 ? -0.743 1.807 -21.430 1.00 95.12 83 GLU A CA 1
ATOM 642 C C . GLU A 1 83 ? -1.000 2.893 -20.397 1.00 95.12 83 GLU A C 1
ATOM 644 O O . GLU A 1 83 ? -0.099 3.373 -19.703 1.00 95.12 83 GLU A O 1
ATOM 649 N N . SER A 1 84 ? -2.266 3.294 -20.312 1.00 95.50 84 SER A N 1
ATOM 650 C CA . SER A 1 84 ? -2.690 4.345 -19.395 1.00 95.50 84 SER A CA 1
ATOM 651 C C . SER A 1 84 ? -2.702 3.818 -17.964 1.00 95.50 84 SER A C 1
ATOM 653 O O . SER A 1 84 ? -3.290 2.779 -17.673 1.00 95.50 84 SER A O 1
ATOM 655 N N . CYS A 1 85 ? -2.058 4.548 -17.057 1.00 95.19 85 CYS A N 1
ATOM 656 C CA . CYS A 1 85 ? -2.018 4.244 -15.631 1.00 95.19 85 CYS A CA 1
ATOM 657 C C . CYS A 1 85 ? -2.381 5.484 -14.821 1.00 95.19 85 CYS A C 1
ATOM 659 O O . CYS A 1 85 ? -2.121 6.614 -15.236 1.00 95.19 85 CYS A O 1
ATOM 661 N N . TYR A 1 86 ? -2.931 5.257 -13.633 1.00 96.25 86 TYR A N 1
ATOM 662 C CA . TYR A 1 86 ? -3.277 6.312 -12.692 1.00 96.25 86 TYR A CA 1
ATOM 663 C C . TYR A 1 86 ? -2.422 6.168 -11.438 1.00 96.25 86 TYR A C 1
ATOM 665 O O . TYR A 1 86 ? -2.231 5.064 -10.931 1.00 96.25 86 TYR A O 1
ATOM 673 N N . VAL A 1 87 ? -1.915 7.290 -10.934 1.00 94.81 87 VAL A N 1
ATOM 674 C CA . VAL A 1 87 ? -1.229 7.366 -9.642 1.00 94.81 87 VAL A CA 1
ATOM 675 C C . VAL A 1 87 ? -2.094 8.209 -8.719 1.00 94.81 87 VAL A C 1
ATOM 677 O O . VAL A 1 87 ? -2.511 9.304 -9.091 1.00 94.81 87 VAL A O 1
ATOM 680 N N . THR A 1 88 ? -2.366 7.702 -7.522 1.00 95.00 88 THR A N 1
ATOM 681 C CA . THR A 1 88 ? -3.231 8.353 -6.534 1.00 95.00 88 THR A CA 1
ATOM 682 C C . THR A 1 88 ? -2.478 8.587 -5.228 1.00 95.00 88 THR A C 1
ATOM 684 O O . THR A 1 88 ? -1.604 7.805 -4.853 1.00 95.00 88 THR A O 1
ATOM 687 N N . GLY A 1 89 ? -2.818 9.659 -4.512 1.00 94.12 89 GLY A N 1
ATOM 688 C CA . GLY A 1 89 ? -2.285 9.941 -3.178 1.00 94.12 89 GLY A CA 1
ATOM 689 C C . GLY A 1 89 ? -2.461 11.398 -2.754 1.00 94.12 89 GLY A C 1
ATOM 690 O O . GLY A 1 89 ? -2.812 12.253 -3.560 1.00 94.12 89 GLY A O 1
ATOM 691 N N . TRP A 1 90 ? -2.158 11.685 -1.487 1.00 94.62 90 TRP A N 1
ATOM 692 C CA . TRP A 1 90 ? -2.240 13.022 -0.873 1.00 94.62 90 TRP A CA 1
ATOM 693 C C . TRP A 1 90 ? -0.893 13.759 -0.867 1.00 94.62 90 TRP A C 1
ATOM 695 O O . TRP A 1 90 ? -0.566 14.507 0.054 1.00 94.62 90 TRP A O 1
ATOM 705 N N . GLY A 1 91 ? -0.061 13.488 -1.874 1.00 91.44 91 GLY A N 1
ATOM 706 C CA . GLY A 1 91 ? 1.220 14.164 -2.042 1.00 91.44 91 GLY A CA 1
ATOM 707 C C . GLY A 1 91 ? 1.052 15.656 -2.342 1.00 91.44 91 GLY A C 1
ATOM 708 O O . GLY A 1 91 ? -0.016 16.130 -2.722 1.00 91.44 91 GLY A O 1
ATOM 709 N N . ARG A 1 92 ? 2.141 16.409 -2.191 1.00 90.69 92 ARG A N 1
ATOM 710 C CA . ARG A 1 92 ? 2.179 17.839 -2.511 1.00 90.69 92 ARG A CA 1
ATOM 711 C C . ARG A 1 92 ? 1.985 18.062 -4.018 1.00 90.69 92 ARG A C 1
ATOM 713 O O . ARG A 1 92 ? 2.611 17.372 -4.816 1.00 90.69 92 ARG A O 1
ATOM 720 N N . VAL A 1 93 ? 1.156 19.041 -4.383 1.00 91.62 93 VAL A N 1
ATOM 721 C CA . VAL A 1 93 ? 0.841 19.373 -5.789 1.00 91.62 93 VAL A CA 1
ATOM 722 C C . VAL 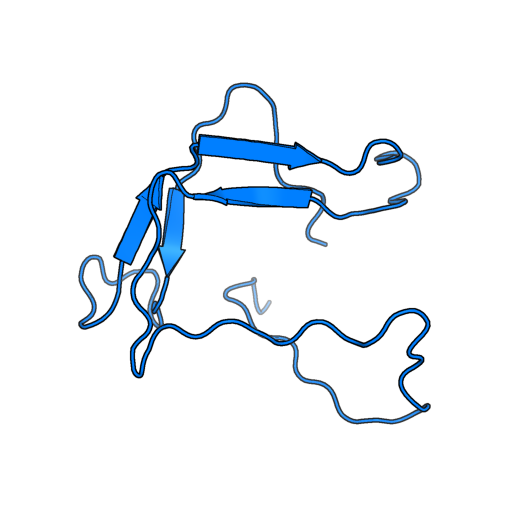A 1 93 ? 1.796 20.431 -6.373 1.00 91.62 93 VAL A C 1
ATOM 724 O O . VAL A 1 93 ? 1.984 20.466 -7.586 1.00 91.62 93 VAL A O 1
ATOM 727 N N . TYR A 1 94 ? 2.438 21.249 -5.522 1.00 75.12 94 TYR A N 1
ATOM 728 C CA . TYR A 1 94 ? 3.308 22.372 -5.920 1.00 75.12 94 TYR A CA 1
ATOM 729 C C . TYR A 1 94 ? 4.519 22.532 -5.015 1.00 75.12 94 TYR A C 1
ATOM 731 O O . TYR A 1 94 ? 4.289 22.731 -3.802 1.00 75.12 94 TYR A O 1
#

pLDDT: mean 89.91, std 10.64, range [36.72, 97.25]

InterPro domains:
  IPR001254 Serine proteases, trypsin domain [PF00089] (6-93)
  IPR001254 Serine proteases, trypsin domain [PS50240] (1-94)
  IPR009003 Peptidase S1, PA clan [SSF50494] (7-93)
  IPR050850 Peptidase S1 family, Elastase subfamily [PTHR24257] (5-93)

Radius of gyration: 15.93 Å; chains: 1; bounding box: 40×36×40 Å

Sequence (94 aa):
MFHVCCSKGREYRVALGKHNLVEEAEEGSVFMGTSNIIVHEKWSSLFIRNDIALIKLEAPVDFSDTIMAACLPADGFILPHNESCYVTGWGRVY